Protein AF-A0A5C7LC04-F1 (afdb_monomer_lite)

Sequence (39 aa):
MNYKKYTLKNGLRIILAPMHETETATVMIMTGVGSRYET

Structure (mmCIF, N/CA/C/O backbone):
data_AF-A0A5C7LC04-F1
#
_entry.id   AF-A0A5C7LC04-F1
#
loop_
_atom_site.group_PDB
_atom_site.id
_atom_site.type_symbol
_atom_site.label_atom_id
_atom_site.label_alt_id
_atom_site.label_comp_id
_atom_site.label_asym_id
_atom_site.label_entity_id
_atom_site.label_seq_id
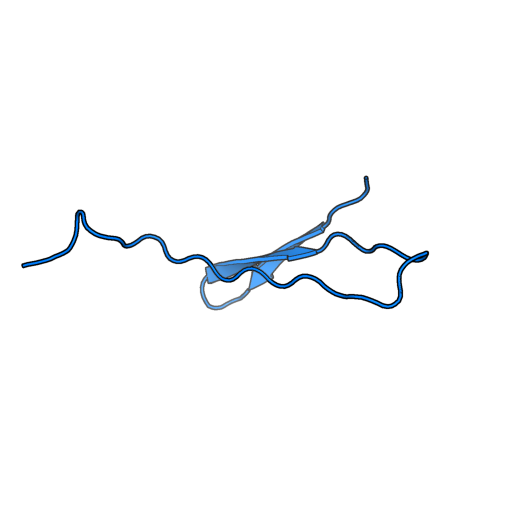_atom_site.pdbx_PDB_ins_code
_atom_site.Cartn_x
_atom_site.Cartn_y
_atom_site.Cartn_z
_atom_site.occupancy
_atom_site.B_iso_or_equiv
_atom_site.auth_seq_id
_atom_site.auth_comp_id
_atom_site.auth_asym_id
_atom_site.auth_atom_id
_atom_site.pdbx_PDB_model_num
ATOM 1 N N . MET A 1 1 ? 0.634 9.028 -16.781 1.00 63.34 1 MET A N 1
ATOM 2 C CA . MET A 1 1 ? 1.035 8.066 -15.732 1.00 63.34 1 MET A CA 1
ATOM 3 C C . MET A 1 1 ? -0.211 7.330 -15.255 1.00 63.34 1 MET A C 1
ATOM 5 O O . MET A 1 1 ? -1.054 7.947 -14.616 1.00 63.34 1 MET A O 1
ATOM 9 N N . ASN A 1 2 ? -0.396 6.067 -15.650 1.00 79.38 2 ASN A N 1
ATOM 10 C CA . ASN A 1 2 ? -1.551 5.270 -15.223 1.00 79.38 2 ASN A CA 1
ATOM 11 C C . ASN A 1 2 ? -1.298 4.768 -13.802 1.00 79.38 2 ASN A C 1
ATOM 13 O O . ASN A 1 2 ? -0.464 3.892 -13.613 1.00 79.38 2 ASN A O 1
ATOM 17 N N . TYR A 1 3 ? -1.998 5.315 -12.812 1.00 88.12 3 TYR A N 1
ATOM 18 C CA . TYR A 1 3 ? -1.959 4.808 -11.444 1.00 88.12 3 TYR A CA 1
ATOM 19 C C . TYR A 1 3 ? -3.320 4.220 -11.074 1.00 88.12 3 TYR A C 1
ATOM 21 O O . TYR A 1 3 ? -4.368 4.765 -11.424 1.00 88.12 3 TYR A O 1
ATOM 29 N N . LYS A 1 4 ? -3.311 3.087 -10.373 1.00 91.81 4 LYS A N 1
ATOM 30 C CA . LYS A 1 4 ? -4.521 2.429 -9.872 1.00 91.81 4 LYS A CA 1
ATOM 31 C C . LYS A 1 4 ? -4.628 2.636 -8.371 1.00 91.81 4 LYS A C 1
ATOM 33 O O . LYS A 1 4 ? -3.636 2.529 -7.650 1.00 91.81 4 LYS A O 1
ATOM 38 N N . LYS A 1 5 ? -5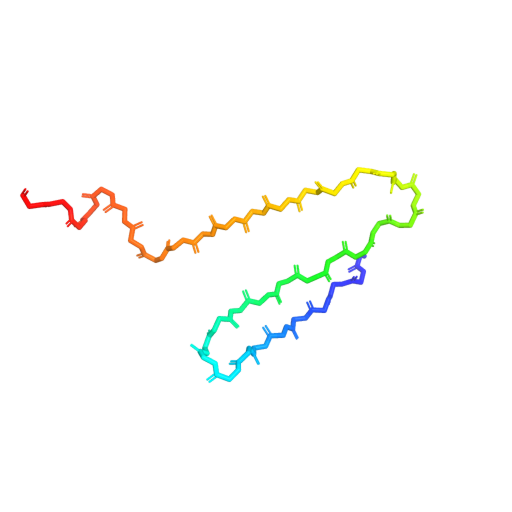.840 2.928 -7.905 1.00 94.12 5 LYS A N 1
ATOM 39 C CA . LYS A 1 5 ? -6.152 3.037 -6.480 1.00 94.12 5 LYS A CA 1
ATOM 40 C C . LYS A 1 5 ? -6.887 1.787 -6.036 1.00 94.12 5 LYS A C 1
ATOM 42 O O . LYS A 1 5 ? -7.861 1.391 -6.672 1.00 94.12 5 LYS A O 1
ATOM 47 N N . TYR A 1 6 ? -6.459 1.227 -4.919 1.00 95.69 6 TYR A N 1
ATOM 48 C CA . TYR A 1 6 ? -7.145 0.130 -4.256 1.00 95.69 6 TYR A CA 1
ATOM 49 C C . TYR A 1 6 ? -7.473 0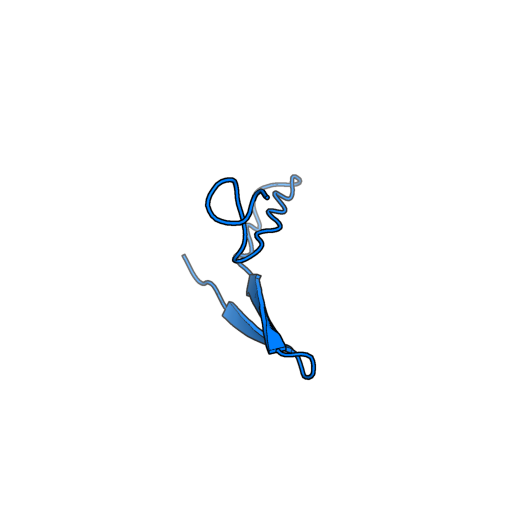.549 -2.832 1.00 95.69 6 TYR A C 1
ATOM 51 O O . TYR A 1 6 ? -6.650 1.166 -2.156 1.00 95.69 6 TYR A O 1
ATOM 59 N N . THR A 1 7 ? -8.674 0.202 -2.381 1.00 96.50 7 THR A N 1
ATOM 60 C CA . THR A 1 7 ? -9.029 0.246 -0.963 1.00 96.50 7 THR A CA 1
ATOM 61 C C . THR A 1 7 ? -9.204 -1.190 -0.512 1.00 96.50 7 THR A C 1
ATOM 63 O O . THR A 1 7 ? -10.055 -1.909 -1.036 1.00 96.50 7 THR A O 1
ATOM 66 N N . LEU A 1 8 ? -8.345 -1.631 0.398 1.00 95.88 8 LEU A N 1
ATOM 67 C CA . LEU A 1 8 ? -8.405 -2.972 0.958 1.00 95.88 8 LEU A CA 1
ATOM 68 C C . LEU A 1 8 ? -9.562 -3.081 1.958 1.00 95.88 8 LEU A C 1
ATOM 70 O O . LEU A 1 8 ? -10.054 -2.080 2.476 1.00 95.88 8 LEU A O 1
ATOM 74 N N . LYS A 1 9 ? -9.973 -4.314 2.280 1.00 97.06 9 LYS A N 1
ATOM 75 C CA . LYS A 1 9 ? -11.070 -4.580 3.233 1.00 97.06 9 LYS A CA 1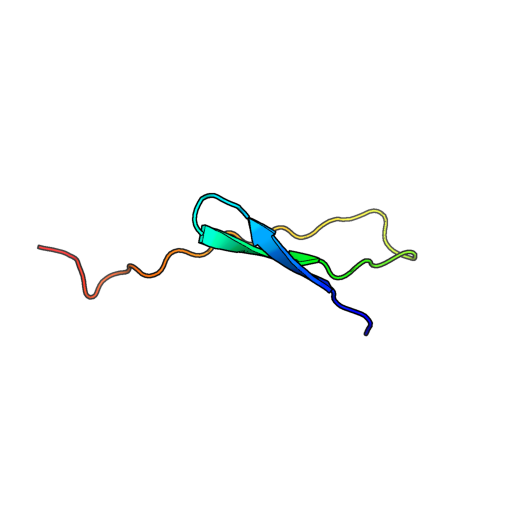
ATOM 76 C C . LYS A 1 9 ? -10.825 -3.988 4.627 1.00 97.06 9 LYS A C 1
ATOM 78 O O . LYS A 1 9 ? -11.775 -3.646 5.314 1.00 97.06 9 LYS A O 1
ATOM 83 N N . ASN A 1 10 ? -9.561 -3.855 5.030 1.00 94.62 10 ASN A N 1
ATOM 84 C CA . ASN A 1 10 ? -9.156 -3.241 6.297 1.00 94.62 10 ASN A CA 1
ATOM 85 C C . ASN A 1 10 ? -9.091 -1.699 6.242 1.00 94.62 10 ASN A C 1
ATOM 87 O O . ASN A 1 10 ? -8.626 -1.079 7.191 1.00 94.62 10 ASN A O 1
ATOM 91 N N . GLY A 1 11 ? -9.504 -1.075 5.134 1.00 92.81 11 GLY A N 1
ATOM 92 C CA . GLY A 1 11 ? -9.502 0.378 4.958 1.00 92.81 11 GLY A CA 1
ATOM 93 C C . GLY A 1 11 ? -8.172 0.974 4.485 1.00 92.81 11 GLY A C 1
ATOM 94 O O . GLY A 1 11 ? -8.123 2.172 4.197 1.00 92.81 11 GLY A O 1
ATOM 95 N N . LEU A 1 12 ? -7.109 0.170 4.343 1.00 94.75 12 LEU A N 1
ATOM 96 C CA . LEU A 1 12 ? -5.829 0.641 3.810 1.00 94.75 12 LEU A CA 1
ATOM 97 C C . LEU A 1 12 ? -5.973 1.036 2.337 1.00 94.75 12 LEU A C 1
ATOM 99 O O . LEU A 1 12 ? -6.563 0.310 1.531 1.00 94.75 12 LEU A O 1
ATOM 103 N N . ARG A 1 13 ? -5.391 2.181 1.977 1.00 95.31 13 ARG A N 1
ATOM 104 C CA . ARG A 1 13 ? -5.394 2.702 0.608 1.00 95.31 13 ARG A CA 1
ATOM 105 C C . ARG A 1 13 ? -4.032 2.480 -0.028 1.00 95.31 13 ARG A C 1
ATOM 107 O O . ARG A 1 13 ? -3.020 2.896 0.526 1.00 95.31 13 ARG A O 1
ATOM 114 N N . ILE A 1 14 ? -4.025 1.862 -1.203 1.00 95.38 14 ILE A N 1
ATOM 115 C CA . ILE A 1 14 ? -2.819 1.611 -1.994 1.00 95.38 14 ILE A CA 1
ATOM 116 C C . ILE A 1 14 ? -2.923 2.387 -3.300 1.00 95.38 14 ILE A C 1
ATOM 118 O O . ILE A 1 14 ? -3.944 2.331 -3.990 1.00 95.38 14 ILE A O 1
ATOM 122 N N . ILE A 1 15 ? -1.844 3.083 -3.646 1.00 94.75 15 ILE A N 1
ATOM 123 C CA . ILE A 1 15 ? -1.657 3.709 -4.952 1.00 94.75 15 ILE A CA 1
ATOM 124 C C . ILE A 1 15 ? -0.561 2.922 -5.666 1.00 94.75 15 ILE A C 1
ATOM 126 O O . ILE A 1 15 ? 0.591 2.946 -5.245 1.00 94.75 15 ILE A O 1
ATOM 130 N N . LEU A 1 16 ? -0.933 2.210 -6.729 1.00 93.62 16 LEU A N 1
ATOM 131 C CA . LEU A 1 16 ? -0.002 1.452 -7.559 1.00 93.62 16 LEU A CA 1
ATOM 132 C C . LEU A 1 16 ? 0.262 2.223 -8.850 1.00 93.62 16 LEU A C 1
ATOM 134 O O . LEU A 1 16 ? -0.647 2.387 -9.666 1.00 93.62 16 LEU A O 1
ATOM 138 N N . ALA A 1 17 ? 1.501 2.658 -9.044 1.00 92.44 17 ALA A N 1
ATOM 139 C CA . ALA A 1 17 ? 1.974 3.272 -10.278 1.00 92.44 17 ALA A CA 1
ATOM 140 C C . ALA A 1 17 ? 3.070 2.374 -10.885 1.00 92.44 17 ALA A C 1
ATOM 142 O O . ALA A 1 17 ? 4.206 2.426 -10.420 1.00 92.44 17 ALA A O 1
ATOM 143 N N . PRO A 1 18 ? 2.745 1.502 -11.859 1.00 88.00 18 PRO A N 1
ATOM 144 C CA . PRO A 1 18 ? 3.732 0.628 -12.482 1.00 88.00 18 PRO A CA 1
ATOM 145 C C . PRO A 1 18 ? 4.694 1.438 -13.357 1.00 88.00 18 PRO A C 1
ATOM 147 O O . PRO A 1 18 ? 4.266 2.251 -14.180 1.00 88.00 18 PRO A O 1
ATOM 150 N N . MET A 1 19 ? 5.990 1.182 -13.200 1.00 89.94 19 MET A N 1
ATOM 151 C CA . MET A 1 19 ? 7.056 1.761 -14.014 1.00 89.94 19 MET A CA 1
ATOM 152 C C . MET A 1 19 ? 7.814 0.607 -14.678 1.00 89.94 19 MET A C 1
ATOM 154 O O . MET A 1 19 ? 8.635 -0.039 -14.046 1.00 89.94 19 MET A O 1
ATOM 158 N N . HIS A 1 20 ? 7.480 0.303 -15.935 1.00 84.38 20 HIS A N 1
ATOM 159 C CA . HIS A 1 20 ? 7.982 -0.890 -16.636 1.00 84.38 20 HIS A CA 1
ATOM 160 C C . HIS A 1 20 ? 9.460 -0.800 -17.047 1.00 84.38 20 HIS A C 1
ATOM 162 O O . HIS A 1 20 ? 10.080 -1.824 -17.298 1.00 84.38 20 HIS A O 1
ATOM 168 N N . GLU A 1 21 ? 10.016 0.408 -17.124 1.00 88.31 21 GLU A N 1
ATOM 169 C CA . GLU A 1 21 ? 11.385 0.660 -17.598 1.00 88.31 21 GLU A CA 1
ATOM 170 C C . GLU A 1 21 ? 12.421 0.716 -16.461 1.00 88.31 21 GLU A C 1
ATOM 172 O O . GLU A 1 21 ? 13.600 0.936 -16.715 1.00 88.31 21 GLU A O 1
ATOM 177 N N . THR A 1 22 ? 12.001 0.536 -15.203 1.00 89.06 22 THR A N 1
ATOM 178 C CA . THR A 1 22 ? 12.885 0.558 -14.028 1.00 89.06 22 THR A CA 1
ATOM 179 C C . THR A 1 22 ? 12.804 -0.758 -13.265 1.00 89.06 22 THR A C 1
ATOM 181 O O . THR A 1 22 ? 11.722 -1.283 -13.014 1.00 89.06 22 THR A O 1
ATOM 184 N N . GLU A 1 23 ? 13.959 -1.272 -12.847 1.00 88.44 23 GLU A N 1
ATOM 185 C CA . GLU A 1 23 ? 14.075 -2.470 -12.001 1.00 88.44 23 GLU A CA 1
ATOM 186 C C . GLU A 1 23 ? 13.987 -2.140 -10.501 1.00 88.44 23 GLU A C 1
ATOM 188 O O . GLU A 1 23 ? 14.087 -3.019 -9.646 1.00 88.44 23 GLU A O 1
ATOM 193 N N . THR A 1 24 ? 13.804 -0.862 -10.157 1.00 90.12 24 THR A N 1
ATOM 194 C CA . THR A 1 24 ? 13.709 -0.395 -8.771 1.00 90.12 24 THR A CA 1
ATOM 195 C C . THR A 1 24 ? 12.266 -0.088 -8.391 1.00 90.12 24 THR A C 1
ATOM 197 O O . THR A 1 24 ? 11.501 0.476 -9.173 1.00 90.12 24 THR A O 1
ATOM 200 N N . ALA A 1 25 ? 11.890 -0.439 -7.161 1.00 91.38 25 ALA A N 1
ATOM 201 C CA . ALA A 1 25 ? 10.578 -0.141 -6.603 1.00 91.38 25 ALA A CA 1
ATOM 202 C C . ALA A 1 25 ? 10.710 0.828 -5.426 1.00 91.38 25 ALA A C 1
ATOM 204 O O . ALA A 1 25 ? 11.464 0.586 -4.484 1.00 91.38 25 ALA A O 1
ATOM 205 N N . THR A 1 26 ? 9.942 1.915 -5.455 1.00 93.00 26 THR A N 1
ATOM 206 C CA . THR A 1 26 ? 9.806 2.824 -4.313 1.00 93.00 26 THR A CA 1
ATOM 207 C C . THR A 1 26 ? 8.523 2.499 -3.564 1.00 93.00 26 THR A C 1
ATOM 209 O O . THR A 1 26 ? 7.435 2.518 -4.140 1.00 93.00 26 THR A O 1
ATOM 212 N N . VAL A 1 27 ? 8.642 2.227 -2.266 1.00 94.12 27 VAL A N 1
ATOM 213 C CA . VAL A 1 27 ? 7.500 1.979 -1.382 1.00 94.12 27 VAL A CA 1
ATOM 214 C C . VAL A 1 27 ? 7.472 3.066 -0.319 1.00 94.12 27 VAL A C 1
ATOM 216 O O . VAL A 1 27 ? 8.456 3.276 0.383 1.00 94.12 27 VAL A O 1
ATOM 219 N N . MET A 1 28 ? 6.335 3.748 -0.192 1.00 94.12 28 MET A N 1
ATOM 220 C CA . MET A 1 28 ? 6.108 4.749 0.845 1.00 94.12 28 MET A CA 1
ATOM 221 C C . MET A 1 28 ? 4.917 4.326 1.699 1.00 94.12 28 MET A C 1
ATOM 223 O O . MET A 1 28 ? 3.819 4.112 1.185 1.00 94.12 28 MET A O 1
ATOM 227 N N . ILE A 1 29 ? 5.141 4.220 3.005 1.00 93.00 29 ILE A N 1
ATOM 228 C CA . ILE A 1 29 ? 4.103 3.912 3.986 1.00 93.00 29 ILE A CA 1
ATOM 229 C C . ILE A 1 29 ? 3.853 5.186 4.779 1.00 93.00 29 ILE A C 1
ATOM 231 O O . ILE A 1 29 ? 4.765 5.730 5.394 1.00 93.00 29 ILE A O 1
ATOM 235 N N . MET A 1 30 ? 2.616 5.668 4.741 1.00 93.75 30 MET A N 1
ATOM 236 C CA . MET A 1 30 ? 2.198 6.854 5.478 1.00 93.75 30 MET A CA 1
ATOM 237 C C . MET A 1 30 ? 1.131 6.476 6.492 1.00 93.75 30 MET A C 1
ATOM 239 O O . MET A 1 30 ? 0.299 5.603 6.244 1.00 93.75 30 MET A O 1
ATOM 243 N N . THR A 1 31 ? 1.135 7.180 7.615 1.00 91.56 31 THR A N 1
ATOM 244 C CA . THR A 1 31 ? 0.100 7.095 8.640 1.00 91.56 31 THR A CA 1
ATOM 245 C C . THR A 1 31 ? -0.509 8.476 8.862 1.00 91.56 31 THR A C 1
ATOM 247 O O . THR A 1 31 ? 0.121 9.493 8.581 1.00 91.56 31 THR A O 1
ATOM 250 N N . GLY A 1 32 ? -1.758 8.520 9.325 1.00 90.06 32 GLY A N 1
ATOM 251 C CA . GLY A 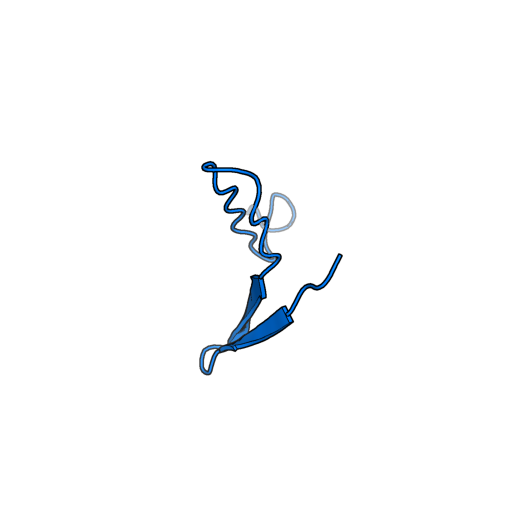1 32 ? -2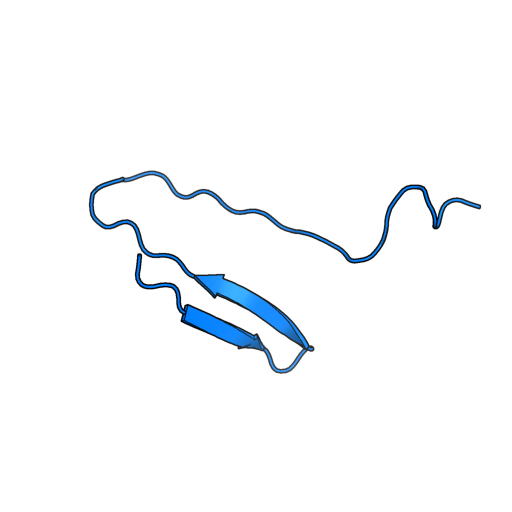.487 9.768 9.582 1.00 90.06 32 GLY A CA 1
ATOM 252 C C . GLY A 1 32 ? -2.088 10.478 10.879 1.00 90.06 32 GLY A C 1
ATOM 253 O O . GLY A 1 32 ? -2.743 11.445 11.253 1.00 90.06 32 GLY A O 1
ATOM 254 N N . VAL A 1 33 ? -1.058 9.992 11.574 1.00 91.31 33 VAL A N 1
ATOM 255 C CA . VAL A 1 33 ? -0.559 10.548 12.836 1.00 91.31 33 VAL A CA 1
ATOM 256 C C . VAL A 1 33 ? 0.865 11.074 12.671 1.00 91.31 33 VAL A C 1
ATOM 258 O O . VAL A 1 33 ? 1.601 10.658 11.780 1.00 91.31 33 VAL A O 1
ATOM 261 N N . GLY A 1 34 ? 1.249 12.002 13.536 1.00 90.00 34 GLY A N 1
ATOM 262 C CA . GLY A 1 34 ? 2.563 12.641 13.551 1.00 90.00 34 GLY A CA 1
ATOM 263 C C . GLY A 1 34 ? 2.728 13.447 14.835 1.00 90.00 34 GLY A C 1
ATOM 264 O O . GLY A 1 34 ? 1.946 13.259 15.762 1.00 90.00 34 GLY A O 1
ATOM 265 N N . SER A 1 35 ? 3.671 14.389 14.870 1.00 89.44 35 SER A N 1
ATOM 266 C CA . SER A 1 35 ? 4.007 15.173 16.076 1.00 89.44 35 SER A CA 1
ATOM 267 C C . SER A 1 35 ? 2.820 15.877 16.746 1.00 89.44 35 SER A C 1
ATOM 269 O O . SER A 1 35 ? 2.788 16.060 17.954 1.00 89.44 35 SER A O 1
ATOM 271 N N . ARG A 1 36 ? 1.771 16.210 15.985 1.00 87.38 36 ARG A N 1
ATOM 272 C CA . ARG A 1 36 ? 0.510 16.753 16.528 1.00 87.38 36 ARG A CA 1
ATOM 273 C C . ARG A 1 36 ? -0.223 15.827 17.509 1.00 87.38 36 ARG A C 1
ATOM 275 O O . ARG A 1 36 ? -1.154 16.283 18.160 1.00 87.38 36 ARG A O 1
ATOM 282 N N . TYR A 1 37 ? 0.140 14.550 17.554 1.00 88.38 37 TYR A N 1
ATOM 283 C CA . TYR A 1 37 ? -0.462 13.527 18.406 1.00 88.38 37 TYR A CA 1
ATOM 284 C C . TYR A 1 37 ? 0.458 13.103 19.563 1.00 88.38 37 TYR A C 1
ATOM 286 O O . TYR A 1 37 ? 0.143 12.140 20.258 1.00 88.38 37 TYR A O 1
ATOM 294 N N . GLU A 1 38 ? 1.589 13.779 19.765 1.00 86.69 38 GLU A N 1
ATOM 295 C CA . GLU A 1 38 ? 2.491 13.510 20.890 1.00 86.69 38 GLU A CA 1
ATOM 296 C C . GLU A 1 38 ? 1.876 14.046 22.202 1.00 86.69 38 GLU A C 1
ATOM 298 O O . GLU A 1 38 ? 1.278 15.123 22.211 1.00 86.69 38 GLU A O 1
ATOM 303 N N . THR A 1 39 ? 1.960 13.259 23.285 1.00 79.75 39 THR A N 1
ATOM 304 C CA . THR A 1 39 ? 1.500 13.595 24.653 1.00 79.75 39 THR A CA 1
ATOM 305 C C . THR A 1 39 ? 2.694 13.734 25.581 1.00 79.75 39 THR A C 1
ATOM 307 O O . THR A 1 39 ? 3.599 12.876 25.469 1.00 79.75 39 THR A O 1
#

Secondary structure (DSSP, 8-state):
---EEEE-TTS-EEEE---TT-S--------S--GGG--

pLDDT: mean 90.46, std 5.97, range [63.34, 97.06]

Radius of gyration: 14.19 Å; chains: 1; bounding box: 25×21×42 Å

Foldseek 3Di:
DDWDWDQDPVRDIDIDDDDPVDPDDDDDDDDPDDPVPDD